Protein AF-A0A9W7LN91-F1 (afdb_monomer_lite)

Sequence (112 aa):
MSYDELHPQLHDADLVRPYHLTPLQPPYPPWYKADSHCEFHARMPGHSIETCTTFKKVVQNLINTGILKFDEPSIAANPLPSHGGRGVNMIEEYNEAKRRKTDVSEIQSLLR

Radius of gyration: 22.04 Å; chains: 1; bounding box: 32×60×49 Å

Organism: Hibiscus trionum (NCBI:txid183268)

Structure (mmCIF, N/CA/C/O backbone):
data_AF-A0A9W7LN91-F1
#
_entry.id   AF-A0A9W7LN91-F1
#
loop_
_atom_site.group_PDB
_atom_site.id
_atom_site.type_symbol
_atom_site.label_atom_id
_atom_site.label_alt_id
_atom_site.label_comp_id
_atom_site.label_asym_id
_atom_site.label_entity_id
_atom_site.label_seq_id
_atom_site.pdbx_PDB_ins_code
_atom_site.Cartn_x
_atom_site.Cartn_y
_atom_site.Cartn_z
_atom_site.occupancy
_atom_site.B_iso_or_equiv
_atom_site.auth_seq_id
_atom_site.auth_comp_id
_atom_site.auth_asym_id
_atom_site.auth_atom_id
_atom_site.pdbx_PDB_model_num
ATOM 1 N N . MET A 1 1 ? 2.066 -10.060 12.171 1.00 86.06 1 MET A N 1
ATOM 2 C CA . MET A 1 1 ? 1.432 -10.272 10.860 1.00 86.06 1 MET A CA 1
ATOM 3 C C . MET A 1 1 ? 2.215 -9.472 9.839 1.00 86.06 1 MET A C 1
ATOM 5 O O . MET A 1 1 ? 2.473 -8.298 10.098 1.00 86.06 1 MET A O 1
ATOM 9 N N . SER A 1 2 ? 2.664 -10.108 8.762 1.00 94.69 2 SER A N 1
ATOM 10 C CA . SER A 1 2 ? 3.325 -9.436 7.637 1.00 94.69 2 SER A CA 1
ATOM 11 C C . SER A 1 2 ? 2.298 -8.782 6.700 1.00 94.69 2 SER A C 1
ATOM 13 O O . SER A 1 2 ? 1.096 -9.034 6.814 1.00 94.69 2 SER A O 1
ATOM 15 N N . TYR A 1 3 ? 2.739 -7.926 5.774 1.00 96.38 3 TYR A N 1
ATOM 16 C CA . TYR A 1 3 ? 1.828 -7.360 4.771 1.00 96.38 3 TYR A CA 1
ATOM 17 C C . TYR A 1 3 ? 1.380 -8.411 3.748 1.00 96.38 3 TYR A C 1
ATOM 19 O O . TYR A 1 3 ? 0.258 -8.326 3.253 1.00 96.38 3 TYR A O 1
ATOM 27 N N . ASP A 1 4 ? 2.225 -9.405 3.480 1.00 95.06 4 ASP A N 1
ATOM 28 C CA . ASP A 1 4 ? 1.915 -10.565 2.645 1.00 95.06 4 ASP A CA 1
ATOM 29 C C . ASP A 1 4 ? 0.787 -11.421 3.245 1.00 95.06 4 ASP A C 1
ATOM 31 O O . ASP A 1 4 ? -0.123 -11.842 2.539 1.00 95.06 4 ASP A O 1
ATOM 35 N N . GLU A 1 5 ? 0.771 -11.584 4.572 1.00 95.25 5 GLU A N 1
ATOM 36 C CA . GLU A 1 5 ? -0.313 -12.264 5.295 1.00 95.25 5 GLU A CA 1
ATOM 37 C C . GLU A 1 5 ? -1.585 -11.407 5.399 1.00 95.25 5 GLU A C 1
ATOM 39 O O . GLU A 1 5 ? -2.701 -11.933 5.400 1.00 95.25 5 GLU A O 1
ATOM 44 N N . LEU A 1 6 ? -1.434 -10.084 5.523 1.00 96.00 6 LEU A N 1
ATOM 45 C CA . LEU A 1 6 ? -2.549 -9.151 5.707 1.00 96.00 6 LEU A CA 1
ATOM 46 C C . LEU A 1 6 ? -3.326 -8.907 4.406 1.00 96.00 6 LEU A C 1
ATOM 48 O O . LEU A 1 6 ? -4.544 -8.741 4.434 1.00 96.00 6 LEU A O 1
ATOM 52 N N . HIS A 1 7 ? -2.642 -8.858 3.265 1.00 96.44 7 HIS A N 1
ATOM 53 C CA . HIS A 1 7 ? -3.259 -8.490 1.992 1.00 96.44 7 HIS A CA 1
ATOM 54 C C . HIS A 1 7 ? -4.421 -9.398 1.561 1.00 96.44 7 HIS A C 1
ATOM 56 O O . HIS A 1 7 ? -5.478 -8.844 1.252 1.00 96.44 7 HIS A O 1
ATOM 62 N N . PRO A 1 8 ? -4.305 -10.742 1.592 1.00 96.19 8 PRO A N 1
ATOM 63 C CA . PRO A 1 8 ? -5.429 -11.624 1.285 1.00 96.19 8 PRO A CA 1
ATOM 64 C C . PRO A 1 8 ? -6.633 -11.374 2.197 1.00 96.19 8 PRO A C 1
ATOM 66 O O . PRO A 1 8 ? -7.752 -11.279 1.713 1.00 96.19 8 PRO A O 1
ATOM 69 N N . GLN A 1 9 ? -6.406 -11.154 3.497 1.00 95.50 9 GLN A N 1
ATOM 70 C CA . GLN A 1 9 ? -7.486 -10.888 4.455 1.00 95.50 9 GLN A CA 1
ATOM 71 C C . GLN A 1 9 ? -8.244 -9.595 4.123 1.00 95.50 9 GLN A C 1
ATOM 73 O O . GLN A 1 9 ? -9.471 -9.556 4.185 1.00 95.50 9 GLN A O 1
ATOM 78 N N . LEU A 1 10 ? -7.525 -8.533 3.746 1.00 96.62 10 LEU A N 1
ATOM 79 C CA . LEU A 1 10 ? -8.147 -7.268 3.347 1.00 96.62 10 LEU A CA 1
ATOM 80 C C . LEU A 1 10 ? -8.858 -7.370 1.993 1.00 96.62 10 LEU A C 1
ATOM 82 O O . LEU A 1 10 ? -9.874 -6.706 1.790 1.00 96.62 10 LEU A O 1
ATOM 86 N N . HIS A 1 11 ? -8.323 -8.170 1.071 1.00 95.69 11 HIS A N 1
ATOM 87 C CA . HIS A 1 11 ? -8.932 -8.417 -0.232 1.00 95.69 11 HIS A CA 1
ATOM 88 C C . HIS A 1 11 ? -10.237 -9.211 -0.094 1.00 95.69 11 HIS A C 1
ATOM 90 O O . HIS A 1 11 ? -11.256 -8.823 -0.659 1.00 95.69 11 HIS A O 1
ATOM 96 N N . ASP A 1 12 ? -10.234 -10.277 0.708 1.00 96.62 12 ASP A N 1
ATOM 97 C CA . ASP A 1 12 ? -11.409 -11.121 0.954 1.00 96.62 12 ASP A CA 1
ATOM 98 C C . ASP A 1 12 ? -12.528 -10.362 1.684 1.00 96.62 12 ASP A C 1
ATOM 100 O O . ASP A 1 12 ? -13.710 -10.634 1.478 1.00 96.62 12 ASP A O 1
ATOM 104 N N . ALA A 1 13 ? -12.164 -9.364 2.495 1.00 96.19 13 ALA A N 1
ATOM 105 C CA . ALA A 1 13 ? -13.096 -8.438 3.133 1.00 96.19 13 ALA A CA 1
ATOM 106 C C . ALA A 1 13 ? -13.571 -7.283 2.216 1.00 96.19 13 ALA A C 1
ATOM 108 O O . ALA A 1 13 ? -14.281 -6.397 2.687 1.00 96.19 13 ALA A O 1
ATOM 109 N N . ASP A 1 14 ? -13.163 -7.258 0.939 1.00 96.38 14 ASP A N 1
ATOM 110 C CA . ASP A 1 14 ? -13.402 -6.181 -0.045 1.00 96.38 14 ASP A CA 1
ATOM 111 C C . ASP A 1 14 ? -12.979 -4.780 0.447 1.00 96.38 14 ASP A C 1
ATOM 113 O O . ASP A 1 14 ? -13.505 -3.753 0.019 1.00 96.38 14 ASP A O 1
ATOM 117 N N . LEU A 1 15 ? -12.000 -4.720 1.358 1.00 96.50 15 LEU A N 1
ATOM 118 C CA . LEU A 1 15 ? -11.434 -3.464 1.863 1.00 96.50 15 LEU A CA 1
ATOM 119 C C . LEU A 1 15 ? -10.339 -2.919 0.946 1.00 96.5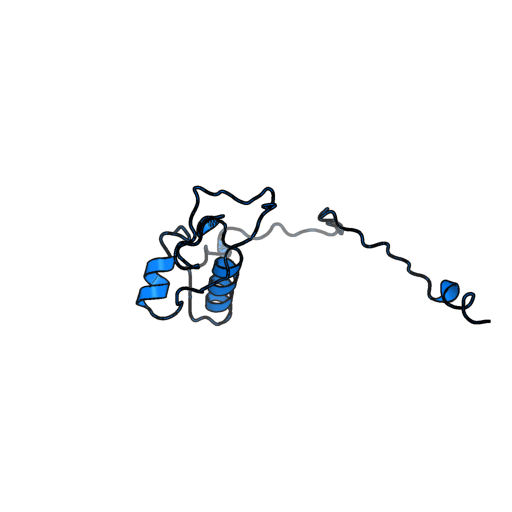0 15 LEU A C 1
ATOM 121 O O . LEU A 1 15 ? -10.037 -1.724 0.969 1.00 96.50 15 LEU A O 1
ATOM 125 N N . VAL A 1 16 ? -9.731 -3.794 0.147 1.00 96.19 16 VAL A N 1
ATOM 126 C CA . VAL A 1 16 ? -8.744 -3.440 -0.871 1.00 96.19 16 VAL A CA 1
ATOM 127 C C . VAL A 1 16 ? -9.004 -4.234 -2.141 1.00 96.19 16 VAL A C 1
ATOM 129 O O . VAL A 1 16 ? -9.472 -5.367 -2.105 1.00 96.19 16 VAL A O 1
ATOM 132 N N . ARG A 1 17 ? -8.648 -3.646 -3.281 1.00 94.81 17 ARG A N 1
ATOM 133 C CA . ARG A 1 17 ? -8.650 -4.319 -4.581 1.00 94.81 17 ARG A CA 1
ATOM 134 C C . ARG A 1 17 ? -7.287 -4.166 -5.242 1.00 94.81 17 ARG A C 1
ATOM 136 O O . ARG A 1 17 ? -6.602 -3.181 -4.946 1.00 94.81 17 ARG A O 1
ATOM 143 N N . PRO A 1 18 ? -6.897 -5.087 -6.141 1.00 92.94 18 PRO A N 1
ATOM 144 C CA . PRO A 1 18 ? -5.665 -4.940 -6.897 1.00 92.94 18 PRO A CA 1
ATOM 145 C C . PRO A 1 18 ? -5.636 -3.597 -7.631 1.00 92.94 18 PRO A C 1
ATOM 147 O O . PRO A 1 18 ? -6.580 -3.221 -8.327 1.00 92.94 18 PRO A O 1
ATOM 150 N N . TYR A 1 19 ? -4.543 -2.863 -7.461 1.00 92.00 19 TYR A N 1
ATOM 151 C CA . TYR A 1 19 ? -4.336 -1.563 -8.072 1.00 92.00 19 TYR A CA 1
ATOM 152 C C . TYR A 1 19 ? -3.463 -1.697 -9.315 1.00 92.00 19 TYR A C 1
ATOM 154 O O . TYR A 1 19 ? -2.248 -1.889 -9.229 1.00 92.00 19 TYR A O 1
ATOM 162 N N . HIS A 1 20 ? -4.090 -1.575 -10.479 1.00 91.62 20 HIS A N 1
ATOM 163 C CA . HIS A 1 20 ? -3.409 -1.678 -11.762 1.00 91.62 20 HIS A CA 1
ATOM 164 C C . HIS A 1 20 ? -2.591 -0.419 -12.055 1.00 91.62 20 HIS A C 1
ATOM 166 O O . HIS A 1 20 ? -3.096 0.702 -12.012 1.00 91.62 20 HIS A O 1
ATOM 172 N N . LEU A 1 21 ? -1.318 -0.622 -12.378 1.00 89.88 21 LEU A N 1
ATOM 173 C CA . LEU A 1 21 ? -0.370 0.427 -12.722 1.00 89.88 21 LEU A CA 1
ATOM 174 C C . LEU A 1 21 ? 0.228 0.164 -14.101 1.00 89.88 21 LEU A C 1
ATOM 176 O O . LEU A 1 21 ? 0.319 -0.977 -14.548 1.00 89.88 21 LEU A O 1
ATOM 180 N N . THR A 1 22 ? 0.693 1.228 -14.749 1.00 90.19 22 THR A N 1
ATOM 181 C CA . THR A 1 22 ? 1.570 1.100 -15.915 1.00 90.19 22 THR A CA 1
ATOM 182 C C . THR A 1 22 ? 2.953 0.632 -15.446 1.00 90.19 22 THR A C 1
ATOM 184 O O . THR A 1 22 ? 3.500 1.243 -14.521 1.00 90.19 22 THR A O 1
ATOM 187 N N . PRO A 1 23 ? 3.546 -0.412 -16.056 1.00 87.81 23 PRO A N 1
ATOM 188 C CA . PRO A 1 23 ? 4.896 -0.856 -15.720 1.00 87.81 23 PRO A CA 1
ATOM 189 C C . PRO A 1 23 ? 5.925 0.269 -15.856 1.00 87.81 23 PRO A C 1
ATOM 191 O O . PRO A 1 23 ? 5.868 1.066 -16.798 1.00 87.81 23 PRO A O 1
ATOM 194 N N . LEU A 1 24 ? 6.891 0.309 -14.933 1.00 90.62 24 LEU A N 1
ATOM 195 C CA . LEU A 1 24 ? 8.024 1.226 -15.045 1.00 90.62 24 LEU A CA 1
ATOM 196 C C . LEU A 1 24 ? 8.817 0.926 -16.320 1.00 90.62 24 LEU A C 1
ATOM 198 O O . LEU A 1 24 ? 9.035 -0.231 -16.679 1.00 90.62 24 LEU A O 1
ATOM 202 N N . GLN A 1 25 ? 9.287 1.989 -16.965 1.00 92.81 25 GLN A N 1
ATOM 203 C CA . GLN A 1 25 ? 10.189 1.902 -18.106 1.00 92.81 25 GLN A CA 1
ATOM 204 C C . GLN A 1 25 ? 11.640 2.114 -17.644 1.00 92.81 25 GLN A C 1
ATOM 206 O O . GLN A 1 25 ? 11.862 2.870 -16.695 1.00 92.81 25 GLN A O 1
ATOM 211 N N . PRO A 1 26 ? 12.630 1.474 -18.289 1.00 93.31 26 PRO A N 1
ATOM 212 C CA . PRO A 1 26 ? 14.041 1.743 -18.030 1.00 93.31 26 PRO A CA 1
ATOM 213 C C . PRO A 1 26 ? 14.423 3.220 -18.282 1.00 93.31 26 PRO A C 1
ATOM 215 O O . PRO A 1 26 ? 13.821 3.859 -19.149 1.00 93.31 26 PRO A O 1
ATOM 218 N N . PRO A 1 27 ? 15.464 3.752 -17.610 1.00 94.88 27 PRO A N 1
ATOM 219 C CA . PRO A 1 27 ? 16.308 3.080 -16.621 1.00 94.88 27 PRO A CA 1
ATOM 220 C C . PRO A 1 27 ? 15.589 2.894 -15.280 1.00 94.88 27 PRO A C 1
ATOM 222 O O . PRO A 1 27 ? 14.912 3.791 -14.784 1.00 94.88 27 PRO A O 1
ATOM 225 N N . TYR A 1 28 ? 15.748 1.712 -14.685 1.00 95.75 28 TYR A N 1
ATOM 226 C CA . TYR A 1 28 ? 15.092 1.395 -13.423 1.00 95.75 28 TYR A CA 1
ATOM 227 C C . TYR A 1 28 ? 15.781 2.079 -12.234 1.00 95.75 28 TYR A C 1
ATOM 229 O O . TYR A 1 28 ? 17.008 2.205 -12.219 1.00 95.75 28 TYR A O 1
ATOM 237 N N . PRO A 1 29 ? 15.013 2.497 -11.215 1.00 93.00 29 PRO A N 1
ATOM 238 C CA . PRO A 1 29 ? 15.578 3.072 -10.003 1.00 93.00 29 PRO A CA 1
ATOM 239 C C . PRO A 1 29 ? 16.339 2.017 -9.175 1.00 93.00 29 PRO A C 1
ATOM 241 O O . PRO A 1 29 ? 16.046 0.827 -9.288 1.00 93.00 29 PRO A O 1
ATOM 244 N N . PRO A 1 30 ? 17.260 2.420 -8.274 1.00 94.94 30 PRO A N 1
ATOM 245 C CA . PRO A 1 30 ? 18.108 1.484 -7.521 1.00 94.94 30 PRO A CA 1
ATOM 246 C C . PRO A 1 30 ? 17.356 0.487 -6.629 1.00 94.94 30 PRO A C 1
ATOM 248 O O . PRO A 1 30 ? 17.879 -0.572 -6.298 1.00 94.94 30 PRO A O 1
ATOM 251 N N . TRP A 1 31 ? 16.134 0.824 -6.214 1.00 92.81 31 TRP A N 1
ATOM 252 C CA . TRP A 1 31 ? 15.285 -0.047 -5.400 1.00 92.81 31 TRP A CA 1
ATOM 253 C C . TRP A 1 31 ? 14.508 -1.083 -6.223 1.00 92.81 31 TRP A C 1
ATOM 255 O O . TRP A 1 31 ? 13.872 -1.957 -5.634 1.00 92.81 31 TRP A O 1
ATOM 265 N N . TYR A 1 32 ? 14.527 -0.988 -7.556 1.00 96.06 32 TYR A N 1
ATOM 266 C CA . TYR A 1 32 ? 13.799 -1.895 -8.435 1.00 96.06 32 TYR A CA 1
ATOM 267 C C . TYR A 1 32 ? 14.453 -3.277 -8.455 1.00 96.06 32 TYR A C 1
ATOM 269 O O . TYR A 1 32 ? 15.628 -3.432 -8.785 1.00 96.06 32 TYR A O 1
ATOM 277 N N . LYS A 1 33 ? 13.657 -4.296 -8.152 1.00 95.75 33 LYS A N 1
ATOM 278 C CA . LYS A 1 33 ? 14.031 -5.707 -8.164 1.00 95.75 33 LYS A CA 1
ATOM 279 C C . LYS A 1 33 ? 13.143 -6.456 -9.153 1.00 95.75 33 LYS A C 1
ATOM 281 O O . LYS A 1 33 ? 11.963 -6.670 -8.887 1.00 95.75 33 LYS A O 1
ATOM 286 N N . ALA A 1 34 ? 13.703 -6.821 -10.306 1.00 93.88 34 ALA A N 1
ATOM 287 C CA . ALA A 1 34 ? 12.958 -7.422 -11.418 1.00 93.88 34 ALA A CA 1
ATOM 288 C C . ALA A 1 34 ? 12.334 -8.791 -11.086 1.00 93.88 34 ALA A C 1
ATOM 290 O O . ALA A 1 34 ? 11.346 -9.176 -11.699 1.00 93.88 34 ALA A O 1
ATOM 291 N N . ASP A 1 35 ? 12.913 -9.514 -10.128 1.00 95.50 35 ASP A N 1
ATOM 292 C CA . ASP A 1 35 ? 12.453 -10.814 -9.628 1.00 95.50 35 ASP A CA 1
ATOM 293 C C . ASP A 1 35 ? 11.335 -10.704 -8.575 1.00 95.50 35 ASP A C 1
ATOM 295 O O . ASP A 1 35 ? 10.654 -11.682 -8.265 1.00 95.50 35 ASP A O 1
ATOM 299 N N . SER A 1 36 ? 11.1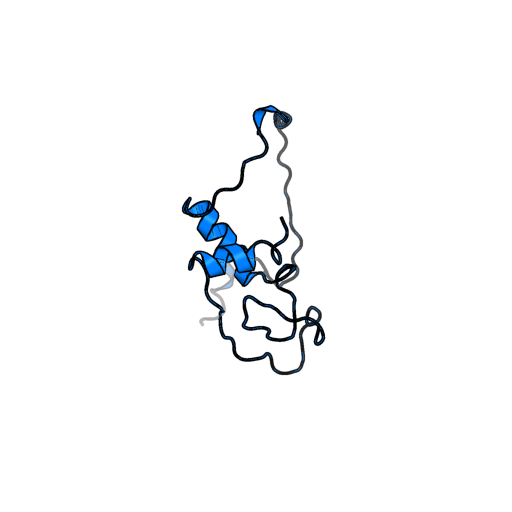35 -9.509 -8.023 1.00 96.12 36 SER A N 1
ATOM 300 C CA . SER A 1 36 ? 10.164 -9.237 -6.970 1.00 96.12 36 SER A CA 1
ATOM 301 C C . SER A 1 36 ? 8.857 -8.739 -7.570 1.00 96.12 36 SER A C 1
ATOM 303 O O . SER A 1 36 ? 8.878 -7.892 -8.459 1.00 96.12 36 SER A O 1
ATOM 305 N N . HIS A 1 37 ? 7.725 -9.214 -7.048 1.00 95.56 37 HIS A N 1
ATOM 306 C CA . HIS A 1 37 ? 6.391 -8.876 -7.547 1.00 95.56 37 HIS A CA 1
ATOM 307 C C . HIS A 1 37 ? 5.493 -8.392 -6.403 1.00 95.56 37 HIS A C 1
ATOM 309 O O . HIS A 1 37 ? 5.564 -8.915 -5.289 1.00 95.56 37 HIS A O 1
ATOM 315 N N . CYS A 1 38 ? 4.641 -7.403 -6.673 1.00 96.88 38 CYS A N 1
ATOM 316 C CA . CYS A 1 38 ? 3.743 -6.831 -5.671 1.00 96.88 38 CYS A CA 1
ATOM 317 C C . CYS A 1 38 ? 2.302 -7.295 -5.903 1.00 96.88 38 CYS A C 1
ATOM 319 O O . CYS A 1 38 ? 1.675 -6.899 -6.887 1.00 96.88 38 CYS A O 1
ATOM 321 N N . GLU A 1 39 ? 1.755 -8.098 -4.986 1.00 96.19 39 GLU A N 1
ATOM 322 C CA . GLU A 1 39 ? 0.383 -8.627 -5.087 1.00 96.19 39 GLU A CA 1
ATOM 323 C C . GLU A 1 39 ? -0.670 -7.508 -5.137 1.00 96.19 39 GLU A C 1
ATOM 325 O O . GLU A 1 39 ? -1.588 -7.559 -5.956 1.00 96.19 39 GLU A O 1
ATOM 330 N N . PHE A 1 40 ? -0.479 -6.430 -4.366 1.00 97.19 40 PHE A N 1
ATOM 331 C CA . PHE A 1 40 ? -1.370 -5.264 -4.396 1.00 97.19 40 PHE A CA 1
ATOM 332 C C . PHE A 1 40 ? -1.362 -4.545 -5.754 1.00 97.19 40 PHE A C 1
ATOM 334 O O . PHE A 1 40 ? -2.350 -3.922 -6.128 1.00 97.19 40 PHE A O 1
ATOM 341 N N . HIS A 1 41 ? -0.279 -4.662 -6.527 1.00 96.44 41 HIS A N 1
ATOM 342 C CA . HIS A 1 41 ? -0.177 -4.132 -7.887 1.00 96.44 41 HIS A CA 1
ATOM 343 C C . HIS A 1 41 ? -0.370 -5.211 -8.953 1.00 96.44 41 HIS A C 1
ATOM 345 O O . HIS A 1 41 ? 0.319 -5.202 -9.969 1.00 96.44 41 HIS A O 1
ATOM 351 N N . ALA A 1 42 ? -1.279 -6.162 -8.721 1.00 94.81 42 ALA A N 1
ATOM 352 C CA . ALA A 1 42 ? -1.586 -7.236 -9.667 1.00 94.81 42 ALA A CA 1
ATOM 353 C C . ALA A 1 42 ? -0.327 -7.988 -10.143 1.00 94.81 42 ALA A C 1
ATOM 355 O O . ALA A 1 42 ? -0.173 -8.291 -11.326 1.00 94.81 42 ALA A O 1
ATOM 356 N N . ARG A 1 43 ? 0.589 -8.261 -9.204 1.00 94.75 43 ARG A N 1
ATOM 357 C CA . ARG A 1 43 ? 1.866 -8.957 -9.425 1.00 94.75 43 ARG A CA 1
ATOM 358 C C . ARG A 1 43 ? 2.816 -8.229 -10.382 1.00 94.75 43 ARG A C 1
ATOM 360 O O . ARG A 1 43 ? 3.640 -8.872 -11.021 1.00 94.75 43 ARG A O 1
ATOM 367 N N . MET A 1 44 ? 2.745 -6.901 -10.483 1.00 94.50 44 MET A N 1
ATOM 368 C CA . MET A 1 44 ? 3.735 -6.134 -11.247 1.00 94.50 44 MET A CA 1
ATOM 369 C C . MET A 1 44 ? 5.153 -6.305 -10.672 1.00 94.50 44 MET A C 1
ATOM 371 O O . MET A 1 44 ? 5.307 -6.276 -9.444 1.00 94.50 44 MET A O 1
ATOM 375 N N . PRO A 1 45 ? 6.184 -6.438 -11.529 1.00 95.12 45 PRO A N 1
ATOM 376 C CA . PRO A 1 45 ? 7.565 -6.577 -11.090 1.00 95.12 45 PRO A CA 1
ATOM 377 C C . PRO A 1 45 ? 8.137 -5.261 -10.543 1.00 95.12 45 PRO A C 1
ATOM 379 O O . PRO A 1 45 ? 7.694 -4.165 -10.896 1.00 95.12 45 PRO A O 1
ATOM 382 N N . GLY A 1 46 ? 9.163 -5.368 -9.700 1.00 95.50 46 GLY A N 1
ATOM 383 C CA . GLY A 1 46 ? 9.971 -4.248 -9.219 1.00 95.50 46 GLY A CA 1
ATOM 384 C C . GLY A 1 46 ? 10.085 -4.155 -7.702 1.00 95.50 46 GLY A C 1
ATOM 385 O O . GLY A 1 46 ? 11.103 -3.691 -7.201 1.00 95.50 46 GLY A O 1
ATOM 386 N N . HIS A 1 47 ? 9.071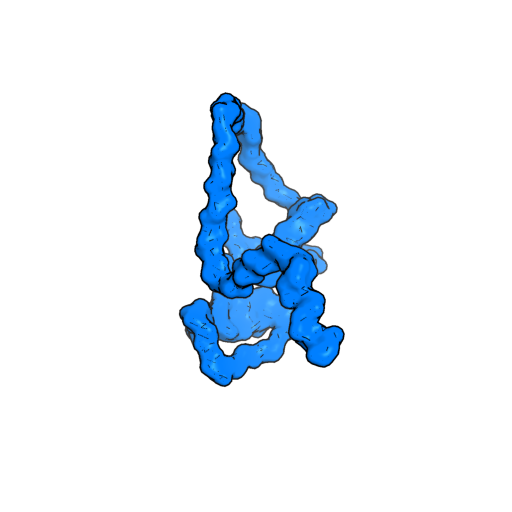 -4.576 -6.951 1.00 96.31 47 HIS A N 1
ATOM 387 C CA . HIS A 1 47 ? 9.096 -4.591 -5.486 1.00 96.31 47 HIS A CA 1
ATOM 388 C C . HIS A 1 47 ? 8.089 -5.609 -4.943 1.00 96.31 47 HIS A C 1
ATOM 390 O O . HIS A 1 47 ? 7.193 -6.026 -5.669 1.00 96.31 47 HIS A O 1
ATOM 396 N N . SER A 1 48 ? 8.230 -6.010 -3.680 1.00 97.25 48 SER A N 1
ATOM 397 C CA . SER A 1 48 ? 7.273 -6.894 -3.007 1.00 97.25 48 SER A CA 1
ATOM 398 C C . SER A 1 48 ? 6.211 -6.096 -2.253 1.00 97.25 48 SER A C 1
ATOM 400 O O . SER A 1 48 ? 6.369 -4.900 -2.000 1.00 97.25 48 SER A O 1
ATOM 402 N N . ILE A 1 49 ? 5.131 -6.755 -1.834 1.00 97.50 49 ILE A N 1
ATOM 403 C CA . ILE A 1 49 ? 4.093 -6.099 -1.030 1.00 97.50 49 ILE A CA 1
ATOM 404 C C . ILE A 1 49 ? 4.622 -5.570 0.315 1.00 97.50 49 ILE A C 1
ATOM 406 O O . ILE A 1 49 ? 4.202 -4.508 0.773 1.00 97.50 49 ILE A O 1
ATOM 410 N N . GLU A 1 50 ? 5.640 -6.224 0.880 1.00 97.38 50 GLU A N 1
ATOM 411 C CA . GLU A 1 50 ? 6.330 -5.793 2.104 1.00 97.38 50 GLU A CA 1
ATOM 412 C C . GLU A 1 50 ? 7.002 -4.420 1.979 1.00 97.38 50 GLU A C 1
ATOM 414 O O . GLU A 1 50 ? 7.135 -3.686 2.963 1.00 97.38 50 GLU A O 1
ATOM 419 N N . THR A 1 51 ? 7.426 -4.034 0.775 1.00 96.56 51 THR A N 1
ATOM 420 C CA . THR A 1 51 ? 8.038 -2.725 0.503 1.00 96.56 51 THR A CA 1
ATOM 421 C C . THR A 1 51 ? 7.103 -1.775 -0.245 1.00 96.56 51 THR A C 1
ATOM 423 O O . THR A 1 51 ? 7.478 -0.631 -0.502 1.00 96.56 51 THR A O 1
ATOM 426 N N . CYS A 1 52 ? 5.867 -2.192 -0.536 1.00 96.62 52 CYS A N 1
ATOM 427 C CA . CYS A 1 52 ? 4.889 -1.385 -1.256 1.00 96.62 52 CYS A CA 1
ATOM 428 C C . CYS A 1 52 ? 4.384 -0.217 -0.397 1.00 96.62 52 CYS A C 1
ATOM 430 O O . CYS A 1 52 ? 3.519 -0.361 0.468 1.00 96.62 52 CYS A O 1
ATOM 432 N N . THR A 1 53 ? 4.906 0.982 -0.652 1.00 95.81 53 THR A N 1
ATOM 433 C CA . THR A 1 53 ? 4.541 2.189 0.105 1.00 95.81 53 THR A CA 1
ATOM 434 C C . THR A 1 53 ? 3.079 2.584 -0.104 1.00 95.81 53 THR A C 1
ATOM 436 O O . THR A 1 53 ? 2.442 3.076 0.827 1.00 95.81 53 THR A O 1
ATOM 439 N N . THR A 1 54 ? 2.525 2.331 -1.292 1.00 96.19 54 THR A N 1
ATOM 440 C CA . THR A 1 54 ? 1.106 2.559 -1.597 1.00 96.19 54 THR A CA 1
ATOM 441 C C . THR A 1 54 ? 0.215 1.683 -0.724 1.00 96.19 54 THR A C 1
ATOM 443 O O . THR A 1 54 ? -0.685 2.203 -0.067 1.00 96.19 54 THR A O 1
ATOM 446 N N . PHE A 1 55 ? 0.501 0.379 -0.648 1.00 97.50 55 PHE A N 1
ATOM 447 C CA . PHE A 1 55 ? -0.272 -0.547 0.177 1.00 97.50 55 PHE A CA 1
ATOM 448 C C . PHE A 1 55 ? -0.200 -0.175 1.663 1.00 97.50 55 PHE A C 1
ATOM 450 O O . PHE A 1 55 ? -1.233 -0.070 2.320 1.00 97.50 55 PHE A O 1
ATOM 457 N N . LYS A 1 56 ? 0.992 0.159 2.178 1.00 97.44 56 LYS A N 1
ATOM 458 C CA . LYS A 1 56 ? 1.164 0.621 3.570 1.00 97.44 56 LYS A CA 1
ATOM 459 C C . LYS A 1 56 ? 0.317 1.850 3.897 1.00 97.44 56 LYS A C 1
ATOM 461 O O . LYS A 1 56 ? -0.276 1.919 4.968 1.00 97.44 56 LYS A O 1
ATOM 466 N N . LYS A 1 57 ? 0.222 2.811 2.973 1.00 97.38 57 LYS A N 1
ATOM 467 C CA . LYS A 1 57 ? -0.636 3.996 3.142 1.00 97.38 57 LYS A CA 1
ATOM 468 C C . LYS A 1 57 ? -2.118 3.630 3.181 1.00 97.38 57 LYS A C 1
ATOM 470 O O . LYS A 1 57 ? -2.848 4.190 3.990 1.00 97.38 57 LYS A O 1
ATOM 475 N N . VAL A 1 58 ? -2.558 2.690 2.342 1.00 97.50 58 VAL A N 1
ATOM 476 C CA . VAL A 1 58 ? -3.942 2.188 2.368 1.00 97.50 58 VAL A CA 1
ATOM 477 C C . VAL A 1 58 ? -4.245 1.531 3.713 1.00 97.50 58 VAL A C 1
ATOM 479 O O . VAL A 1 58 ? -5.222 1.907 4.354 1.00 97.50 58 VAL A O 1
ATOM 482 N N . VAL A 1 59 ? -3.376 0.636 4.191 1.00 96.69 59 VAL A N 1
ATOM 483 C CA . VAL A 1 59 ? -3.524 -0.001 5.510 1.00 96.69 59 VAL A CA 1
ATOM 484 C C . VAL A 1 59 ? -3.586 1.050 6.620 1.00 96.69 59 VAL A C 1
ATOM 486 O O . VAL A 1 59 ? -4.501 1.019 7.438 1.00 96.69 59 VAL A O 1
ATOM 489 N N . GLN A 1 60 ? -2.682 2.034 6.613 1.00 96.25 60 GLN A N 1
ATOM 490 C CA . GLN A 1 60 ? -2.697 3.110 7.604 1.00 96.25 60 GLN A CA 1
ATOM 491 C C . GLN A 1 60 ? -3.996 3.926 7.561 1.00 96.25 60 GLN A C 1
ATOM 493 O O . GLN A 1 60 ? -4.522 4.297 8.606 1.00 96.25 60 GLN A O 1
ATOM 498 N N . ASN A 1 61 ? -4.550 4.186 6.376 1.00 97.00 61 ASN A N 1
ATOM 499 C CA . ASN A 1 61 ? -5.831 4.878 6.251 1.00 97.00 61 ASN A CA 1
ATOM 500 C C . ASN A 1 61 ? -6.992 4.046 6.812 1.00 97.00 61 ASN A C 1
ATOM 502 O O . ASN A 1 61 ? -7.867 4.604 7.474 1.00 97.00 61 ASN A O 1
ATOM 506 N N . LEU A 1 62 ? -6.990 2.726 6.602 1.00 96.69 62 LEU A N 1
ATOM 507 C CA . LEU A 1 62 ? -7.984 1.830 7.203 1.00 96.69 62 LEU A CA 1
ATOM 508 C C . LEU A 1 62 ? -7.891 1.840 8.737 1.00 96.69 62 LEU A C 1
ATOM 510 O O . LEU A 1 62 ? -8.924 1.831 9.404 1.00 96.69 62 LEU A O 1
ATOM 514 N N . ILE A 1 63 ? -6.679 1.931 9.296 1.00 95.56 63 ILE A N 1
ATOM 515 C CA . ILE A 1 63 ? -6.463 2.088 10.744 1.00 95.56 63 ILE A CA 1
ATOM 516 C C . ILE A 1 63 ? -6.994 3.437 11.232 1.00 95.56 63 ILE A C 1
ATOM 518 O O . ILE A 1 63 ? -7.787 3.500 12.167 1.00 95.56 63 ILE A O 1
ATOM 522 N N . ASN A 1 64 ? -6.598 4.527 10.575 1.00 94.94 64 ASN A N 1
ATOM 523 C CA . ASN A 1 64 ? -6.957 5.887 10.983 1.00 94.94 64 ASN A CA 1
ATOM 524 C C . ASN A 1 64 ? -8.469 6.144 10.920 1.00 94.94 64 ASN A C 1
ATOM 526 O O . ASN A 1 64 ? -8.996 6.940 11.692 1.00 94.94 64 ASN A O 1
ATOM 530 N N . THR A 1 65 ? -9.168 5.477 10.001 1.00 96.12 65 THR A N 1
ATOM 531 C CA . THR A 1 65 ? -10.635 5.532 9.883 1.00 96.12 65 THR A CA 1
ATOM 532 C C . THR A 1 65 ? -11.349 4.556 10.821 1.00 96.12 65 THR A C 1
ATOM 534 O O . THR A 1 65 ? -12.574 4.579 10.911 1.00 96.12 65 THR A O 1
ATOM 537 N N . GLY A 1 66 ? -10.604 3.709 11.537 1.00 94.56 66 GLY A N 1
ATOM 538 C CA . GLY A 1 66 ? -11.134 2.727 12.478 1.00 94.56 66 GLY A CA 1
ATOM 539 C C . GLY A 1 66 ? -11.785 1.505 11.829 1.00 94.56 66 GLY A C 1
ATOM 540 O O . GLY A 1 66 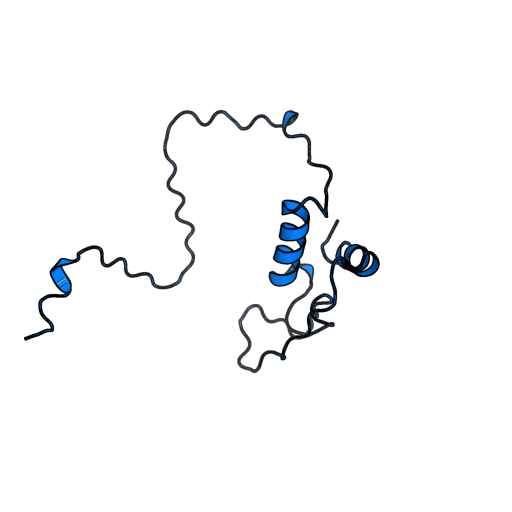? -12.393 0.712 12.550 1.00 94.56 66 GLY A O 1
ATOM 541 N N . ILE A 1 67 ? -11.667 1.349 10.504 1.00 95.19 67 ILE A N 1
ATOM 542 C CA .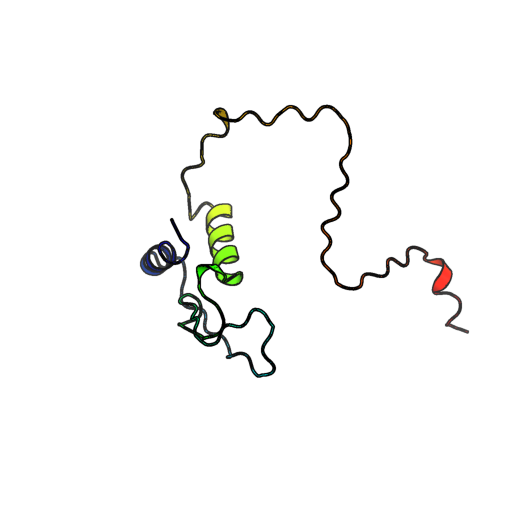 ILE A 1 67 ? -12.150 0.180 9.754 1.00 95.19 67 ILE A CA 1
ATOM 543 C C . ILE A 1 67 ? -11.301 -1.042 10.104 1.00 95.19 67 ILE A C 1
ATOM 545 O O . ILE A 1 67 ? -11.831 -2.113 10.389 1.00 95.19 67 ILE A O 1
ATOM 549 N N . LEU A 1 68 ? -9.980 -0.865 10.111 1.00 93.94 68 LEU A N 1
ATOM 550 C CA . LEU A 1 68 ? -9.026 -1.877 10.537 1.00 93.94 68 LEU A CA 1
ATOM 551 C C . LEU A 1 68 ? -8.555 -1.545 11.951 1.00 93.94 68 LEU A C 1
ATOM 553 O O . LEU A 1 68 ? -8.199 -0.407 12.241 1.00 93.94 68 LEU A O 1
ATOM 557 N N . LYS A 1 69 ? -8.540 -2.535 12.840 1.00 90.44 69 LYS A N 1
ATOM 558 C CA . LYS A 1 69 ? -8.024 -2.381 14.200 1.00 90.44 69 LYS A CA 1
ATOM 559 C C . LYS A 1 69 ? -7.023 -3.485 14.464 1.00 90.44 69 LYS A C 1
ATOM 561 O O . LYS A 1 69 ? -7.306 -4.651 14.208 1.00 90.44 69 LYS A O 1
ATOM 566 N N . PHE A 1 70 ? -5.868 -3.095 14.973 1.00 84.62 70 PHE A N 1
ATOM 567 C CA . PHE A 1 70 ? -4.902 -4.014 15.546 1.00 84.62 70 PHE A CA 1
ATOM 568 C C . PHE A 1 70 ? -4.981 -3.867 17.057 1.00 84.62 70 PHE A C 1
ATOM 570 O O . PHE A 1 70 ? -5.193 -2.755 17.547 1.00 84.62 70 PHE A O 1
ATOM 577 N N . ASP A 1 71 ? -4.824 -4.969 17.784 1.00 81.31 71 ASP A N 1
ATOM 578 C CA . ASP A 1 71 ? -4.682 -4.899 19.232 1.00 81.31 71 ASP A CA 1
ATOM 579 C C . ASP A 1 71 ? -3.453 -4.039 19.541 1.00 81.31 71 ASP A C 1
ATOM 581 O O . ASP A 1 71 ? -2.326 -4.382 19.169 1.00 81.31 71 ASP A O 1
ATOM 585 N N . GLU A 1 72 ? -3.669 -2.876 20.157 1.00 68.06 72 GLU A N 1
ATOM 586 C CA . GLU A 1 72 ? -2.557 -2.036 20.577 1.00 68.06 72 GLU A CA 1
ATOM 587 C C . GLU A 1 72 ? -1.762 -2.783 21.655 1.00 68.06 72 GLU A C 1
ATOM 589 O O . GLU A 1 72 ? -2.351 -3.292 22.618 1.00 68.06 72 GLU A O 1
ATOM 594 N N . PRO A 1 73 ? -0.421 -2.834 21.564 1.00 61.56 73 PRO A N 1
ATOM 595 C CA . PRO A 1 73 ? 0.364 -3.177 22.732 1.00 61.56 73 PRO A CA 1
ATOM 596 C C . PRO A 1 73 ? 0.047 -2.133 23.803 1.00 61.56 73 PRO A C 1
ATOM 598 O O . PRO A 1 73 ? 0.233 -0.937 23.585 1.00 61.56 73 PRO A O 1
ATOM 601 N N . SER A 1 74 ? -0.471 -2.588 24.944 1.00 53.41 74 SER A N 1
ATOM 602 C CA . SER A 1 74 ? -0.840 -1.726 26.066 1.00 53.41 74 SER A CA 1
ATOM 603 C C . SER A 1 74 ? 0.275 -0.718 26.372 1.00 53.41 74 SER A C 1
ATOM 605 O O . SER A 1 74 ? 1.328 -1.077 26.903 1.00 53.41 74 SER A O 1
ATOM 607 N N . ILE A 1 75 ? 0.032 0.561 26.066 1.00 54.50 75 ILE A N 1
ATOM 608 C CA . ILE A 1 75 ? 0.944 1.679 26.368 1.00 54.50 75 ILE A CA 1
ATOM 609 C C . ILE A 1 75 ? 1.178 1.790 27.890 1.00 54.50 75 ILE A C 1
ATOM 611 O O . ILE A 1 75 ? 2.178 2.348 28.337 1.00 54.50 75 ILE A O 1
ATOM 615 N N . ALA A 1 76 ? 0.315 1.179 28.711 1.00 53.84 76 ALA A N 1
ATOM 616 C CA . ALA A 1 76 ? 0.473 1.128 30.163 1.00 53.84 76 ALA A CA 1
ATOM 617 C C . ALA A 1 76 ? 1.688 0.303 30.634 1.00 53.84 76 ALA A C 1
ATOM 619 O O . ALA A 1 76 ? 2.113 0.466 31.775 1.00 53.84 76 ALA A O 1
ATOM 620 N N . ALA A 1 77 ? 2.268 -0.556 29.788 1.00 51.66 77 ALA A N 1
ATOM 621 C CA . ALA A 1 77 ? 3.459 -1.334 30.139 1.00 51.66 77 ALA A CA 1
ATOM 622 C C . ALA A 1 77 ? 4.782 -0.589 29.886 1.00 51.66 77 ALA A C 1
ATOM 624 O O . ALA A 1 77 ? 5.838 -1.075 30.288 1.00 51.66 77 ALA A O 1
ATOM 625 N N . ASN A 1 78 ? 4.748 0.573 29.224 1.00 49.88 78 ASN A N 1
ATOM 626 C CA . ASN A 1 78 ? 5.950 1.342 28.920 1.00 49.88 78 ASN A CA 1
ATOM 627 C C . ASN A 1 78 ? 5.651 2.843 29.058 1.00 49.88 78 ASN A C 1
ATOM 629 O O . ASN A 1 78 ? 5.400 3.522 28.059 1.00 49.88 78 ASN A O 1
ATOM 633 N N . PRO A 1 79 ? 5.626 3.387 30.290 1.00 61.25 79 PRO A N 1
ATOM 634 C CA . PRO A 1 79 ? 5.559 4.829 30.458 1.00 61.25 79 PRO A CA 1
ATOM 635 C C . PRO A 1 79 ? 6.750 5.441 29.717 1.00 61.25 79 PRO A C 1
ATOM 637 O O . PRO A 1 79 ? 7.903 5.111 29.996 1.00 61.25 79 PRO A O 1
ATOM 640 N N . LEU A 1 80 ? 6.465 6.309 28.745 1.00 61.66 80 LEU A N 1
ATOM 641 C CA . LEU A 1 80 ? 7.493 7.095 28.072 1.00 61.66 80 LEU A CA 1
ATOM 642 C C . LEU A 1 80 ? 8.354 7.764 29.154 1.00 61.66 80 LEU A C 1
ATOM 644 O O . LEU A 1 80 ? 7.786 8.397 30.054 1.00 61.66 80 LEU A O 1
ATOM 648 N N . PRO A 1 81 ? 9.693 7.634 29.123 1.00 65.81 81 PRO A N 1
ATOM 649 C CA . PRO A 1 81 ? 10.526 8.350 30.070 1.00 65.81 81 PRO A CA 1
ATOM 650 C C . PRO A 1 81 ? 10.209 9.839 29.942 1.00 65.81 81 PRO A C 1
ATOM 652 O O . PRO A 1 81 ? 10.256 10.401 28.847 1.00 65.81 81 PRO A O 1
ATOM 655 N N . SER A 1 82 ? 9.827 10.455 31.065 1.00 60.03 82 SER A N 1
ATOM 656 C CA . SER A 1 82 ? 9.576 11.891 31.162 1.00 60.03 82 SER A CA 1
ATOM 657 C C . SER A 1 82 ? 10.785 12.627 30.595 1.00 60.03 82 SER A C 1
ATOM 659 O O . SER A 1 82 ? 11.862 12.639 31.195 1.00 60.03 82 SER A O 1
ATOM 661 N N . HIS A 1 83 ? 10.631 13.189 29.396 1.00 54.44 83 HIS A N 1
ATOM 662 C CA . HIS A 1 83 ? 11.693 13.923 28.734 1.00 54.44 83 HIS A CA 1
ATOM 663 C C . HIS A 1 83 ? 11.800 15.298 29.397 1.00 54.44 83 HIS A C 1
ATOM 665 O O . HIS A 1 83 ? 11.261 16.298 28.921 1.00 54.44 83 HIS A O 1
ATOM 671 N N . GLY A 1 84 ? 12.514 15.348 30.519 1.00 49.47 84 GLY A N 1
ATOM 672 C CA . GLY A 1 84 ? 12.937 16.586 31.153 1.00 49.47 84 GLY A CA 1
ATOM 673 C C . GLY A 1 84 ? 13.753 17.433 30.178 1.00 49.47 84 GLY A C 1
ATOM 674 O O . GLY A 1 84 ? 14.915 17.148 29.914 1.00 49.47 84 GLY A O 1
ATOM 675 N N . GLY A 1 85 ? 13.103 18.460 29.631 1.00 59.75 85 GLY A N 1
ATOM 676 C CA . GLY A 1 85 ? 13.674 19.697 29.100 1.00 59.75 85 GLY A CA 1
ATOM 677 C C . GLY A 1 85 ? 15.080 19.633 28.502 1.00 59.75 85 GLY A C 1
ATOM 678 O O . GLY A 1 85 ? 16.053 20.024 29.149 1.00 59.75 85 GLY A O 1
ATOM 679 N N . ARG A 1 86 ? 15.171 19.285 27.217 1.00 51.28 86 ARG A N 1
ATOM 680 C CA . ARG A 1 86 ? 16.096 19.948 26.287 1.00 51.28 86 ARG A CA 1
ATOM 681 C C . ARG A 1 86 ? 15.718 19.589 24.860 1.00 51.28 86 ARG A C 1
ATOM 683 O O . ARG A 1 86 ? 15.680 18.417 24.513 1.00 51.28 86 ARG A O 1
ATOM 690 N N . GLY A 1 87 ? 15.379 20.606 24.071 1.00 59.84 87 GLY A N 1
ATOM 691 C CA . GLY A 1 87 ? 14.999 20.449 22.672 1.00 59.84 87 GLY A CA 1
ATOM 692 C C . GLY A 1 87 ? 16.083 19.707 21.901 1.00 59.84 87 GLY A C 1
ATOM 693 O O . GLY A 1 87 ? 17.198 20.204 21.754 1.00 59.84 87 GLY A O 1
ATOM 694 N N . VAL A 1 88 ? 15.746 18.512 21.430 1.00 50.03 88 VAL A N 1
ATOM 695 C CA . VAL A 1 88 ? 16.551 17.760 20.476 1.00 50.03 88 VAL A CA 1
ATOM 696 C C . VAL A 1 88 ? 16.059 18.126 19.078 1.00 50.03 88 VAL A C 1
ATOM 698 O O . VAL A 1 88 ? 14.949 17.784 18.682 1.00 50.03 88 VAL A O 1
ATOM 701 N N . ASN A 1 89 ? 16.862 18.888 18.336 1.00 55.72 89 ASN A N 1
ATOM 702 C CA . ASN A 1 89 ? 16.634 19.099 16.909 1.00 55.72 89 ASN A CA 1
ATOM 703 C C . ASN A 1 89 ? 16.913 17.774 16.186 1.00 55.72 89 ASN A C 1
ATOM 705 O O . ASN A 1 89 ? 18.075 17.399 16.043 1.00 55.72 89 ASN A O 1
ATOM 709 N N . MET A 1 90 ? 15.879 17.072 15.719 1.00 38.34 90 MET A N 1
ATOM 710 C CA . MET A 1 90 ? 16.063 16.045 14.690 1.00 38.34 90 MET A CA 1
ATOM 711 C C . MET A 1 90 ? 16.140 16.731 13.324 1.00 38.34 90 MET A C 1
ATOM 713 O O . MET A 1 90 ? 15.175 17.343 12.870 1.00 38.34 90 MET A O 1
ATOM 717 N N . ILE A 1 91 ? 17.299 16.634 12.673 1.00 49.34 91 ILE A N 1
ATOM 718 C CA . ILE A 1 91 ? 17.432 16.807 11.225 1.00 49.34 91 ILE A CA 1
ATOM 719 C C . ILE A 1 91 ? 17.483 15.392 10.661 1.00 49.34 91 ILE A C 1
ATOM 721 O O . ILE A 1 91 ? 18.484 14.700 10.824 1.00 49.34 91 ILE A O 1
ATOM 725 N N . GLU A 1 92 ? 16.390 14.949 10.047 1.00 50.19 92 GLU A N 1
ATOM 726 C CA . GLU A 1 92 ? 16.408 13.752 9.212 1.00 50.19 92 GLU A CA 1
ATOM 727 C C . GLU A 1 92 ? 17.004 14.161 7.860 1.00 50.19 92 GLU A C 1
ATOM 729 O O . GLU A 1 92 ? 16.411 14.917 7.087 1.00 50.19 92 GLU A O 1
ATOM 734 N N . GLU A 1 93 ? 18.249 13.752 7.632 1.00 49.25 93 GLU A N 1
ATOM 735 C CA . GLU A 1 93 ? 18.980 13.980 6.392 1.00 49.25 93 GLU A CA 1
ATOM 736 C C . GLU A 1 93 ? 18.379 13.103 5.283 1.00 49.25 93 GLU A C 1
ATOM 738 O O . GLU A 1 93 ? 18.812 11.980 5.041 1.00 49.25 93 GLU A O 1
ATOM 743 N N . TYR A 1 94 ? 17.359 13.625 4.601 1.00 46.59 94 TYR A N 1
ATOM 744 C CA . TYR A 1 94 ? 17.008 13.192 3.252 1.00 46.59 94 TYR A CA 1
ATOM 745 C C . TYR A 1 94 ? 17.595 14.198 2.262 1.00 46.59 94 TYR A C 1
ATOM 747 O O . TYR A 1 94 ? 17.207 15.367 2.212 1.00 46.59 94 TYR A O 1
ATOM 755 N N . ASN A 1 95 ? 18.569 13.734 1.484 1.00 49.28 95 ASN A N 1
ATOM 756 C CA . ASN A 1 95 ? 19.109 14.457 0.346 1.00 49.28 95 ASN A CA 1
ATOM 757 C C . ASN A 1 95 ? 18.005 14.717 -0.686 1.00 49.28 95 ASN A C 1
ATOM 759 O O . ASN A 1 95 ? 17.674 13.819 -1.446 1.00 49.28 95 ASN A O 1
ATOM 763 N N . GLU A 1 96 ? 17.491 15.950 -0.747 1.00 43.75 96 GLU A N 1
ATOM 764 C CA . GLU A 1 96 ? 17.309 16.662 -2.017 1.00 43.75 96 GLU A CA 1
ATOM 765 C C . GLU A 1 96 ? 17.070 18.170 -1.815 1.00 43.75 96 GLU A C 1
ATOM 767 O O . GLU A 1 96 ? 16.092 18.628 -1.229 1.00 43.75 96 GLU A O 1
ATOM 772 N N . ALA A 1 97 ? 18.053 18.937 -2.293 1.00 51.66 97 ALA A N 1
ATOM 773 C CA . ALA A 1 97 ? 18.029 20.343 -2.688 1.00 51.66 97 ALA A CA 1
ATOM 774 C C . ALA A 1 97 ? 16.839 21.208 -2.218 1.00 51.66 97 ALA A C 1
ATOM 776 O O . ALA A 1 97 ? 15.950 21.558 -2.992 1.00 51.66 97 ALA A O 1
ATOM 777 N N . LYS A 1 98 ? 16.914 21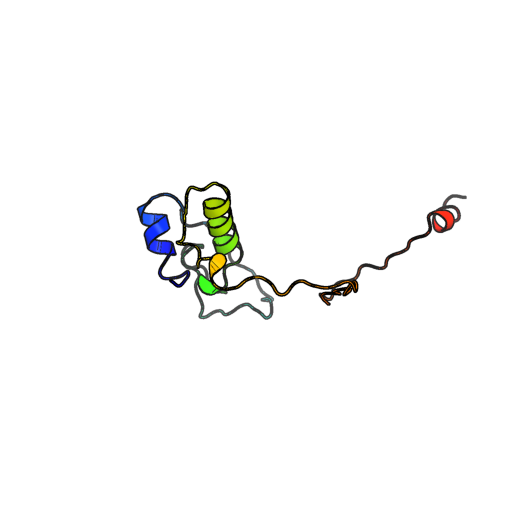.732 -0.990 1.00 49.19 98 LYS A N 1
ATOM 778 C CA . LYS A 1 98 ? 16.180 22.950 -0.625 1.00 49.19 98 LYS A CA 1
ATOM 779 C C . LYS A 1 98 ? 17.161 24.016 -0.165 1.00 49.19 98 LYS A C 1
ATOM 781 O O . LYS A 1 98 ? 17.446 24.167 1.021 1.00 49.19 98 LYS A O 1
ATOM 786 N N . ARG A 1 99 ? 17.684 24.785 -1.127 1.00 52.75 99 ARG A N 1
ATOM 787 C CA . ARG A 1 99 ? 18.288 26.089 -0.836 1.00 52.75 99 ARG A CA 1
ATOM 788 C C . ARG A 1 99 ? 17.215 26.947 -0.168 1.00 52.75 99 ARG A C 1
ATOM 790 O O . ARG A 1 99 ? 16.361 27.520 -0.837 1.00 52.75 99 ARG A O 1
ATOM 797 N N . ARG A 1 100 ? 17.244 27.013 1.163 1.00 53.19 100 ARG A N 1
ATOM 798 C CA . ARG A 1 100 ? 16.540 28.038 1.931 1.00 53.19 100 ARG A CA 1
ATOM 799 C C . ARG A 1 100 ? 17.197 29.373 1.597 1.00 53.19 100 ARG A C 1
ATOM 801 O O . ARG A 1 100 ? 18.198 29.728 2.206 1.00 53.19 100 ARG A O 1
ATOM 808 N N . LYS A 1 101 ? 16.669 30.091 0.610 1.00 51.09 101 LYS A N 1
ATOM 809 C CA . LYS A 1 101 ? 16.861 31.538 0.550 1.00 51.09 101 LYS A CA 1
ATOM 810 C C . LYS A 1 101 ? 15.749 32.170 1.373 1.00 51.09 101 LYS A C 1
ATOM 812 O O . LYS A 1 101 ? 14.633 32.342 0.899 1.00 51.09 101 LYS A O 1
ATOM 817 N N . THR A 1 102 ? 16.042 32.427 2.638 1.00 53.06 102 THR A N 1
ATOM 818 C CA . THR A 1 102 ? 15.258 33.335 3.475 1.00 53.06 102 THR A CA 1
ATOM 819 C C . THR A 1 102 ? 15.911 34.703 3.392 1.00 53.06 102 THR A C 1
ATOM 821 O O . THR A 1 102 ? 16.771 34.999 4.210 1.00 53.06 102 THR A O 1
ATOM 824 N N . ASP A 1 103 ? 15.545 35.485 2.379 1.00 47.72 103 ASP A N 1
ATOM 825 C CA . ASP A 1 103 ? 15.482 36.945 2.471 1.00 47.72 103 ASP A CA 1
ATOM 826 C C . ASP A 1 103 ? 14.684 37.493 1.273 1.00 47.72 103 ASP A C 1
ATOM 828 O O . ASP A 1 103 ? 14.969 37.165 0.121 1.00 47.72 103 ASP A O 1
ATOM 832 N N . VAL A 1 104 ? 13.640 38.282 1.536 1.00 58.06 104 VAL A N 1
ATOM 833 C CA . VAL A 1 104 ? 12.736 38.833 0.504 1.00 58.06 104 VAL A CA 1
ATOM 834 C C . VAL A 1 104 ? 13.396 39.995 -0.263 1.00 58.06 104 VAL A C 1
ATOM 836 O O . VAL A 1 104 ? 12.906 40.393 -1.319 1.00 58.06 104 VAL A O 1
ATOM 839 N N . SER A 1 105 ? 14.547 40.498 0.196 1.00 58.50 105 SER A N 1
ATOM 840 C CA . SER A 1 105 ? 15.217 41.667 -0.388 1.00 58.50 105 SER A CA 1
ATOM 841 C C . SER A 1 105 ? 16.028 41.353 -1.658 1.00 58.50 105 SER A C 1
ATOM 843 O O . SER A 1 105 ? 16.376 42.273 -2.392 1.00 58.50 105 SER A O 1
ATOM 845 N N . GLU A 1 106 ? 16.296 40.078 -1.982 1.00 56.28 106 GLU A N 1
ATOM 846 C CA . GLU A 1 106 ? 17.049 39.695 -3.198 1.00 56.28 106 GLU A CA 1
ATOM 847 C C . GLU A 1 106 ? 16.206 39.654 -4.493 1.00 56.28 106 GLU A C 1
ATOM 849 O O . GLU A 1 106 ? 16.769 39.528 -5.578 1.00 56.28 106 GLU A O 1
ATOM 854 N N . ILE A 1 107 ? 14.871 39.767 -4.435 1.00 56.25 107 ILE A N 1
ATOM 855 C CA . ILE A 1 107 ? 14.012 39.674 -5.641 1.00 56.25 107 ILE A CA 1
ATOM 856 C C . ILE A 1 107 ? 13.908 41.023 -6.384 1.00 56.25 107 ILE A C 1
ATOM 858 O O . ILE A 1 107 ? 13.529 41.070 -7.554 1.00 56.25 107 ILE A O 1
ATOM 862 N N . GLN A 1 108 ? 14.299 42.136 -5.757 1.00 55.59 108 GLN A N 1
ATOM 863 C CA . GLN A 1 108 ? 14.066 43.483 -6.294 1.00 55.59 108 GLN A CA 1
ATOM 864 C C . GLN A 1 108 ? 15.180 44.064 -7.188 1.00 55.59 108 GLN A C 1
ATOM 866 O O . GLN A 1 108 ? 15.151 45.259 -7.466 1.00 55.59 108 GLN A O 1
ATOM 871 N N . SER A 1 109 ? 16.127 43.259 -7.689 1.00 57.41 109 SER A N 1
ATOM 872 C CA . SER A 1 109 ? 17.154 43.734 -8.643 1.00 57.41 109 SER A CA 1
ATOM 873 C C . SER A 1 109 ? 17.070 43.152 -10.061 1.00 57.41 109 SER A C 1
ATOM 875 O O . SER A 1 109 ? 17.896 43.504 -10.896 1.00 57.41 109 SER A O 1
ATOM 877 N N . LEU A 1 110 ? 16.070 42.316 -10.379 1.00 58.38 110 LEU A N 1
ATOM 878 C CA . LEU A 1 110 ? 15.896 41.740 -11.729 1.00 58.38 110 LEU A CA 1
ATOM 879 C C . LEU A 1 110 ? 14.692 42.288 -12.513 1.00 58.38 110 LEU A C 1
ATOM 881 O O . LEU A 1 110 ? 14.332 41.747 -13.555 1.00 58.38 110 LEU A O 1
ATOM 885 N N . LEU A 1 111 ? 14.084 43.379 -12.044 1.00 55.03 111 LEU A N 1
ATOM 886 C CA . LEU A 1 111 ? 13.086 44.137 -12.804 1.00 55.03 111 LEU A CA 1
ATOM 887 C C . LEU A 1 111 ? 13.407 45.635 -12.761 1.00 55.03 111 LEU A C 1
ATOM 889 O O . LEU A 1 111 ? 12.719 46.408 -12.093 1.00 55.03 111 LEU A O 1
ATOM 893 N N . ARG A 1 112 ? 14.467 46.020 -13.479 1.00 42.59 112 ARG A N 1
ATOM 894 C CA . ARG A 1 112 ? 14.585 47.268 -14.248 1.00 42.59 112 ARG A CA 1
ATOM 895 C C . ARG A 1 112 ? 15.715 47.159 -15.260 1.00 42.59 112 ARG A C 1
ATOM 897 O O . ARG A 1 112 ? 16.769 46.606 -14.888 1.00 42.59 112 ARG A O 1
#

Foldseek 3Di:
DALVVVVVVCVVVVLADQDEDDADDPPDDPQFDQPEFDVSHVRHGGHYVRPPPVSVVSVVVCVVVVVDDDPDPPCVVPDDPPPPDDDDDDDPDDDDDDPPPPDPVVVPPPPD

Secondary structure (DSSP, 8-state):
--HHHHHHHHHHTTS------PPPPSSPPTT-EEEEEEGGGTTEEES-GGG-HHHHHHHHHHHHTTSS------GGGSPPP---S------------------GGGGGGS--

pLDDT: mean 79.73, std 20.18, range [38.34, 97.5]